Protein AF-A0A140K8K7-F1 (afdb_monomer_lite)

pLDDT: mean 88.29, std 9.6, range [36.78, 96.0]

Foldseek 3Di:
DPPPPDDVLVVVLVVCLVCQVVCLVAQEDEDEPVCDDPVSQVSNCVRHNVNHYYHYFYDPDPDDDDTPPPVVVVVLVVQLCVPVCSVDPPDPDPVVVVVSSVVSVVVVVVVVVVD

Radius of gyration: 16.88 Å; chains: 1; bounding box: 40×45×39 Å

Secondary structure (DSSP, 8-state):
--TT-S-HHHHHHHHHHHHGGG-TT--EEEEEGGG-SHHHHHHHHHHS-TTPEEEEE--SSSS----TTHHHHHHHHHHHHTSGGGSS---SSHHHHHHHHHHHHHHHHHHHH--

Sequence (115 aa):
MTEANGSERLGAVVVLHEAVEKLSKLKVVWVDQDYSGENFARAVKQVCSDSVQVEVIERQSKNFEILPKRWIVERTFGWLNRFRRLSKDYELDTDMSTAMIYGSLIRLMTRRFTA

Structure (mmCIF, N/CA/C/O backbone):
data_AF-A0A140K8K7-F1
#
_entry.id   AF-A0A140K8K7-F1
#
loop_
_atom_site.group_PDB
_atom_site.id
_atom_site.type_symbol
_atom_site.label_atom_id
_atom_site.label_alt_id
_atom_site.label_comp_id
_atom_site.label_asym_id
_atom_site.label_entity_id
_atom_site.label_seq_id
_atom_site.pdbx_PDB_ins_code
_atom_site.Cartn_x
_atom_site.Cartn_y
_atom_site.Cartn_z
_atom_site.occupancy
_atom_site.B_iso_or_equiv
_atom_site.auth_seq_id
_atom_site.auth_comp_id
_atom_site.auth_asym_id
_atom_site.auth_atom_id
_atom_site.pdbx_PDB_model_num
ATOM 1 N N . MET A 1 1 ? 8.383 21.439 -13.972 1.00 36.78 1 MET A N 1
ATOM 2 C CA . MET A 1 1 ? 7.445 21.428 -12.829 1.00 36.78 1 MET A CA 1
ATOM 3 C C . MET A 1 1 ? 8.071 20.518 -11.794 1.00 36.78 1 MET A C 1
ATOM 5 O O . MET A 1 1 ? 8.427 19.410 -12.155 1.00 36.78 1 MET A O 1
ATOM 9 N N . THR A 1 2 ? 8.348 20.996 -10.584 1.00 38.53 2 THR A N 1
ATOM 10 C CA . THR A 1 2 ? 9.015 20.185 -9.555 1.00 38.53 2 THR A CA 1
ATOM 11 C C . THR A 1 2 ? 8.037 19.105 -9.091 1.00 38.53 2 THR A C 1
ATOM 13 O O . THR A 1 2 ? 7.003 19.429 -8.514 1.00 38.53 2 THR A O 1
ATOM 16 N N . GLU A 1 3 ? 8.328 17.839 -9.378 1.00 52.34 3 GLU A N 1
ATOM 17 C CA . GLU A 1 3 ? 7.420 16.690 -9.187 1.00 52.34 3 GLU A CA 1
ATOM 18 C C . GLU A 1 3 ? 7.103 16.374 -7.709 1.00 52.34 3 GLU A C 1
ATOM 20 O O . GLU A 1 3 ? 6.255 15.543 -7.408 1.00 52.34 3 GLU A O 1
ATOM 25 N N . ALA A 1 4 ? 7.717 17.098 -6.771 1.00 54.38 4 ALA A N 1
ATOM 26 C CA . ALA A 1 4 ? 7.571 16.923 -5.327 1.00 54.38 4 ALA A CA 1
ATOM 27 C C . ALA A 1 4 ? 6.581 17.908 -4.660 1.00 54.38 4 ALA A C 1
ATOM 29 O O . ALA A 1 4 ? 6.758 18.250 -3.495 1.00 54.38 4 ALA A O 1
ATOM 30 N N . ASN A 1 5 ? 5.569 18.412 -5.380 1.00 60.94 5 ASN A N 1
ATOM 31 C CA . ASN A 1 5 ? 4.597 19.384 -4.839 1.00 60.94 5 ASN A CA 1
ATOM 32 C C . ASN A 1 5 ? 3.162 18.829 -4.692 1.00 60.94 5 ASN A C 1
ATOM 34 O O . ASN A 1 5 ? 2.200 19.587 -4.578 1.00 60.94 5 ASN A O 1
ATOM 38 N N . GLY A 1 6 ? 2.998 17.505 -4.749 1.00 67.38 6 GLY A N 1
ATOM 39 C CA . GLY A 1 6 ? 1.707 16.838 -4.571 1.00 67.38 6 GLY A CA 1
ATOM 40 C C . GLY A 1 6 ? 1.406 16.543 -3.101 1.00 67.38 6 GLY A C 1
ATOM 41 O O . GLY A 1 6 ? 2.297 16.191 -2.336 1.00 67.38 6 GLY A O 1
ATOM 42 N N . SER A 1 7 ? 0.135 16.641 -2.704 1.00 84.19 7 SER A N 1
ATOM 43 C CA . SER A 1 7 ? -0.306 16.106 -1.409 1.00 84.19 7 SER A CA 1
ATOM 44 C C . SER A 1 7 ? -0.078 14.593 -1.373 1.00 84.19 7 SER A C 1
ATOM 46 O O . SER A 1 7 ? -0.433 13.903 -2.329 1.00 84.19 7 SER A O 1
ATOM 48 N N . GLU A 1 8 ? 0.430 14.057 -0.261 1.00 85.88 8 GLU A N 1
ATOM 49 C CA . GLU A 1 8 ? 0.613 12.607 -0.078 1.00 85.88 8 GLU A CA 1
ATOM 50 C C . GLU A 1 8 ? -0.678 11.812 -0.333 1.00 85.88 8 GLU A C 1
ATOM 52 O O . GLU A 1 8 ? -0.652 10.721 -0.900 1.00 85.88 8 GLU A O 1
ATOM 57 N N . ARG A 1 9 ? -1.838 12.403 -0.014 1.00 88.94 9 ARG A N 1
ATOM 58 C CA . ARG A 1 9 ? -3.157 11.824 -0.300 1.00 88.94 9 ARG A CA 1
ATOM 59 C C . ARG A 1 9 ? -3.403 11.648 -1.797 1.00 88.94 9 ARG A C 1
ATOM 61 O O . ARG A 1 9 ? -3.979 10.644 -2.197 1.00 88.94 9 ARG A O 1
ATOM 68 N N . LEU A 1 10 ? -2.969 12.604 -2.621 1.00 88.75 10 LEU A N 1
ATOM 69 C CA . LEU A 1 10 ? -3.051 12.483 -4.079 1.00 88.75 10 LEU A CA 1
ATOM 70 C C . LEU A 1 10 ? -2.081 11.415 -4.581 1.00 88.75 10 LEU A C 1
ATOM 72 O O . LEU A 1 10 ? -2.479 10.578 -5.385 1.00 88.75 10 LEU A O 1
ATOM 76 N N . GLY A 1 11 ? -0.853 11.394 -4.057 1.00 89.75 11 GLY A N 1
ATOM 77 C CA . GLY A 1 11 ? 0.133 10.363 -4.388 1.00 89.75 11 GLY A CA 1
ATOM 78 C C . GLY A 1 11 ? -0.386 8.950 -4.113 1.00 89.75 11 GLY A C 1
ATOM 79 O O . GLY A 1 11 ? -0.297 8.080 -4.974 1.00 89.75 11 GLY A O 1
ATOM 80 N N . ALA A 1 12 ? -1.026 8.733 -2.962 1.00 90.81 12 ALA A N 1
ATOM 81 C CA . ALA A 1 12 ? -1.634 7.446 -2.627 1.00 90.81 12 ALA A CA 1
ATOM 82 C C . ALA A 1 12 ? -2.738 7.029 -3.616 1.00 90.81 12 ALA A C 1
ATOM 84 O O . ALA A 1 12 ? -2.815 5.861 -3.992 1.00 90.81 12 ALA A O 1
ATOM 85 N N . VAL A 1 13 ? -3.569 7.971 -4.075 1.00 92.31 13 VAL A N 1
ATOM 86 C CA . VAL A 1 13 ? -4.607 7.694 -5.083 1.00 92.31 13 VAL A CA 1
ATOM 87 C C . VAL A 1 13 ? -3.984 7.330 -6.435 1.00 92.31 13 VAL A C 1
ATOM 89 O O . VAL A 1 13 ? -4.457 6.396 -7.077 1.00 92.31 13 VAL A O 1
ATOM 92 N N . VAL A 1 14 ? -2.903 8.005 -6.842 1.00 92.75 14 VAL A N 1
ATOM 93 C CA . VAL A 1 14 ? -2.165 7.683 -8.079 1.00 92.75 14 VAL A CA 1
ATOM 94 C C . VAL A 1 14 ? -1.590 6.268 -8.016 1.00 92.75 14 VAL A C 1
ATOM 96 O O . VAL A 1 14 ? -1.822 5.478 -8.927 1.00 92.75 14 VAL A O 1
ATOM 99 N N . VAL A 1 15 ? -0.934 5.905 -6.910 1.00 91.31 15 VAL A N 1
ATOM 100 C CA . VAL A 1 15 ? -0.380 4.552 -6.719 1.00 91.31 15 VAL A CA 1
ATOM 101 C C . VAL A 1 15 ? -1.476 3.485 -6.781 1.00 91.31 15 VAL A C 1
ATOM 103 O O . VAL A 1 15 ? -1.294 2.437 -7.401 1.00 91.31 15 VAL A O 1
ATOM 106 N N . LEU A 1 16 ? -2.633 3.737 -6.161 1.00 92.25 16 LEU A N 1
ATOM 107 C CA . LEU A 1 16 ? -3.769 2.816 -6.227 1.00 92.25 16 LEU A CA 1
ATOM 108 C C . LEU A 1 16 ? -4.320 2.684 -7.648 1.00 92.25 16 LEU A C 1
ATOM 110 O O . LEU A 1 16 ? -4.662 1.577 -8.053 1.00 92.25 16 LEU A O 1
ATOM 114 N N . HIS A 1 17 ? -4.368 3.781 -8.404 1.00 92.81 17 HIS A N 1
ATOM 115 C CA . HIS A 1 17 ? -4.828 3.783 -9.789 1.00 92.81 17 HIS A CA 1
A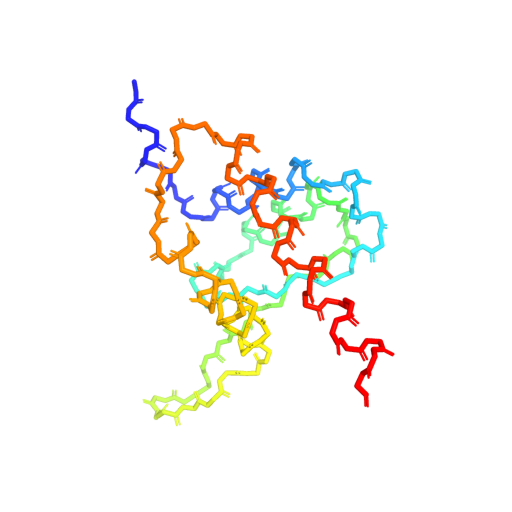TOM 116 C C . HIS A 1 17 ? -3.901 2.971 -10.694 1.00 92.81 17 HIS A C 1
ATOM 118 O O . HIS A 1 17 ? -4.369 2.132 -11.456 1.00 92.81 17 HIS A O 1
ATOM 124 N N . GLU A 1 18 ? -2.586 3.141 -10.565 1.00 91.50 18 GLU A N 1
ATOM 125 C CA . GLU A 1 18 ? -1.604 2.357 -11.326 1.00 91.50 18 GLU A CA 1
ATOM 126 C C . GLU A 1 18 ? -1.615 0.865 -10.958 1.00 91.50 18 GLU A C 1
ATOM 128 O O . GLU A 1 18 ? -1.316 0.003 -11.785 1.00 91.50 18 GLU A O 1
ATOM 133 N N . ALA A 1 19 ? -1.969 0.537 -9.714 1.00 90.38 19 ALA A N 1
ATOM 134 C CA . ALA A 1 19 ? -1.995 -0.836 -9.225 1.00 90.38 19 ALA A CA 1
ATOM 135 C C . ALA A 1 19 ? -3.364 -1.525 -9.355 1.00 90.38 19 ALA A C 1
ATOM 137 O O . ALA A 1 19 ? -3.448 -2.727 -9.082 1.00 90.38 19 ALA A O 1
ATOM 138 N N . VAL A 1 20 ? -4.426 -0.815 -9.753 1.00 89.44 20 VAL A N 1
ATOM 139 C CA . VAL A 1 20 ? -5.813 -1.295 -9.621 1.00 89.44 20 VAL A CA 1
ATOM 140 C C . VAL A 1 20 ? -6.055 -2.630 -10.323 1.00 89.44 20 VAL A C 1
ATOM 142 O O . VAL A 1 20 ? -6.673 -3.530 -9.751 1.00 89.44 20 VAL A O 1
ATOM 145 N N . GLU A 1 21 ? -5.478 -2.820 -11.512 1.00 89.19 21 GLU A N 1
ATOM 146 C CA . GLU A 1 21 ? -5.621 -4.056 -12.289 1.00 89.19 21 GLU A CA 1
ATOM 147 C C . GLU A 1 21 ? -5.063 -5.279 -11.544 1.00 89.19 21 GLU A C 1
ATOM 149 O O . GLU A 1 21 ? -5.587 -6.390 -11.649 1.00 89.19 21 GLU A O 1
ATOM 154 N N . LYS A 1 22 ? -4.024 -5.075 -10.726 1.00 89.44 22 LYS A N 1
ATOM 155 C CA . LYS A 1 22 ? -3.390 -6.120 -9.907 1.00 89.44 22 LYS A CA 1
ATOM 156 C C . LYS A 1 22 ? -4.122 -6.346 -8.578 1.00 89.44 22 LYS A C 1
ATOM 158 O O . LYS A 1 22 ? -3.851 -7.331 -7.891 1.00 89.44 22 LYS A O 1
ATOM 163 N N . LEU A 1 23 ? -5.051 -5.463 -8.212 1.00 87.44 23 LEU A N 1
ATOM 164 C CA . LEU A 1 23 ? -5.725 -5.405 -6.913 1.00 87.44 23 LEU A CA 1
ATOM 165 C C . LEU A 1 23 ? -7.207 -5.818 -6.983 1.00 87.44 23 LEU A C 1
ATOM 167 O O . LEU A 1 23 ? -8.015 -5.398 -6.161 1.00 87.44 23 LEU A O 1
ATOM 171 N N . SER A 1 24 ? -7.570 -6.727 -7.892 1.00 86.94 24 SER A N 1
ATOM 172 C CA . SER A 1 24 ? -8.958 -7.198 -8.090 1.00 86.94 24 SER A CA 1
ATOM 173 C C . SER A 1 24 ? -9.631 -7.824 -6.857 1.00 86.94 24 SER A C 1
ATOM 175 O O . SER A 1 24 ? -10.855 -7.893 -6.780 1.00 86.94 24 SER A O 1
ATOM 177 N N . LYS A 1 25 ? -8.846 -8.294 -5.878 1.00 90.44 25 LYS A N 1
ATOM 178 C CA . LYS A 1 25 ? -9.333 -8.878 -4.612 1.00 90.44 25 LYS A CA 1
ATOM 179 C C . LYS A 1 25 ? -9.201 -7.931 -3.417 1.00 90.44 25 LYS A C 1
ATOM 181 O O . LYS A 1 25 ? -9.378 -8.369 -2.278 1.00 90.44 25 LYS A O 1
ATOM 186 N N . LEU A 1 26 ? -8.843 -6.670 -3.650 1.00 92.25 26 LEU A N 1
ATOM 187 C CA . LEU A 1 26 ? -8.687 -5.683 -2.591 1.00 92.25 26 LEU A CA 1
ATOM 188 C C . LEU A 1 26 ? -10.032 -5.442 -1.899 1.00 92.25 26 LEU A C 1
ATOM 190 O O . LEU A 1 26 ? -11.049 -5.207 -2.543 1.00 92.25 26 LEU A O 1
ATOM 194 N N . LYS A 1 27 ? -10.025 -5.517 -0.567 1.00 93.38 27 LYS A N 1
ATOM 195 C CA . LYS A 1 27 ? -11.210 -5.273 0.272 1.00 93.38 27 LYS A CA 1
ATOM 196 C C . LYS A 1 27 ? -11.006 -4.135 1.254 1.00 93.38 27 LYS A C 1
ATOM 198 O O . LYS A 1 27 ? -11.946 -3.404 1.530 1.00 93.38 27 LYS A O 1
ATOM 203 N N . VAL A 1 28 ? -9.796 -4.007 1.787 1.00 93.50 28 VAL A N 1
ATOM 204 C CA . VAL A 1 28 ? -9.472 -3.050 2.842 1.00 93.50 28 VAL A CA 1
ATOM 205 C C . VAL A 1 28 ? -8.150 -2.378 2.509 1.00 93.50 28 VAL A C 1
ATOM 207 O O . VAL A 1 28 ? -7.190 -3.055 2.138 1.00 93.50 28 VAL A O 1
ATOM 210 N N . VAL A 1 29 ? -8.110 -1.058 2.656 1.00 93.00 29 VAL A N 1
ATOM 211 C CA . VAL A 1 29 ? -6.901 -0.239 2.598 1.00 93.00 29 VAL A CA 1
ATOM 212 C C . VAL A 1 29 ? -6.704 0.380 3.975 1.00 93.00 29 VAL A C 1
ATOM 214 O O . VAL A 1 29 ? -7.502 1.209 4.409 1.00 93.00 29 VAL A O 1
ATOM 217 N N . TRP A 1 30 ? -5.644 -0.039 4.660 1.00 92.88 30 TRP A N 1
ATOM 218 C CA . TRP A 1 30 ? -5.226 0.570 5.918 1.00 92.88 30 TRP A CA 1
ATOM 219 C C . TRP A 1 30 ? -4.389 1.810 5.648 1.00 92.88 30 TRP A C 1
ATOM 221 O O . TRP A 1 30 ? -3.439 1.746 4.867 1.00 92.88 30 TRP A O 1
ATOM 231 N N . VAL A 1 31 ? -4.712 2.910 6.318 1.00 92.12 31 VAL A N 1
ATOM 232 C CA . VAL A 1 31 ? -3.990 4.176 6.178 1.00 92.12 31 VAL A CA 1
ATOM 233 C C . VAL A 1 31 ? -3.688 4.801 7.532 1.00 92.12 31 VAL A C 1
ATOM 235 O O . VAL A 1 31 ? -4.403 4.558 8.496 1.00 92.12 31 VAL A O 1
ATOM 238 N N . ASP A 1 32 ? -2.635 5.610 7.610 1.00 89.88 32 ASP A N 1
ATOM 239 C CA . ASP A 1 32 ? -2.332 6.390 8.814 1.00 89.88 32 ASP A CA 1
ATOM 240 C C . ASP A 1 32 ? -3.347 7.539 9.004 1.00 89.88 32 ASP A C 1
ATOM 242 O O . ASP A 1 32 ? -4.057 7.936 8.076 1.00 89.88 32 ASP A O 1
ATOM 246 N N . GLN A 1 33 ? -3.385 8.112 10.211 1.00 87.75 33 GLN A N 1
ATOM 247 C CA . GLN A 1 33 ? -4.295 9.200 10.602 1.00 87.75 33 GLN A CA 1
ATOM 248 C C . GLN A 1 33 ? -4.283 10.414 9.651 1.00 87.75 33 GLN A C 1
ATOM 250 O O . GLN A 1 33 ? -5.321 11.046 9.434 1.00 87.75 33 GLN A O 1
ATOM 255 N N . ASP A 1 34 ? -3.147 10.707 9.018 1.00 86.31 34 ASP A N 1
ATOM 256 C CA . ASP A 1 34 ? -3.002 11.830 8.084 1.00 86.31 34 ASP A CA 1
ATOM 257 C C . ASP A 1 34 ? -3.768 11.636 6.763 1.00 86.31 34 ASP A C 1
ATOM 259 O O . ASP A 1 34 ? -4.019 12.604 6.040 1.00 86.31 34 ASP A O 1
ATOM 263 N N . TYR A 1 35 ? -4.232 10.420 6.471 1.00 88.19 35 TYR A N 1
ATOM 264 C CA . TYR A 1 35 ? -5.097 10.094 5.330 1.00 88.19 35 TYR A CA 1
ATOM 265 C C . TYR A 1 35 ? -6.590 10.095 5.694 1.00 88.19 35 TYR A C 1
ATOM 267 O O . TYR A 1 35 ? -7.432 9.689 4.891 1.00 88.19 35 TYR A O 1
ATOM 275 N N . SER A 1 36 ? -6.938 10.564 6.894 1.00 83.56 36 SER A N 1
ATOM 276 C CA . SER A 1 36 ? -8.329 10.725 7.314 1.00 83.56 36 SER A CA 1
ATOM 277 C C . SER A 1 36 ? -9.102 11.713 6.427 1.00 83.56 36 SER A C 1
ATOM 279 O O . SER A 1 36 ? -8.561 12.679 5.875 1.00 83.56 36 SER A O 1
ATOM 281 N N . GLY A 1 37 ? -10.408 11.466 6.300 1.00 85.38 37 GLY A N 1
ATOM 282 C CA . GLY A 1 37 ? -11.347 12.334 5.594 1.00 85.38 37 GLY A CA 1
ATOM 283 C C . GLY A 1 37 ? -12.168 11.613 4.527 1.00 85.38 37 GLY A C 1
ATOM 284 O O . GLY A 1 37 ? -11.685 10.743 3.802 1.00 85.38 37 GLY A O 1
ATOM 285 N N . GLU A 1 38 ? -13.427 12.027 4.397 1.00 86.56 38 GLU A N 1
ATOM 286 C CA . GLU A 1 38 ? -14.384 11.409 3.474 1.00 86.56 38 GLU A CA 1
ATOM 287 C C . GLU A 1 38 ? -13.949 11.533 2.006 1.00 86.56 38 GLU A C 1
ATOM 289 O O . GLU A 1 38 ? -14.139 10.610 1.218 1.00 86.56 38 GLU A O 1
ATOM 294 N N . ASN A 1 39 ? -13.297 12.642 1.648 1.00 90.88 39 ASN A N 1
ATOM 295 C CA . ASN A 1 39 ? -12.809 12.876 0.288 1.00 90.88 39 ASN A CA 1
ATOM 296 C C . ASN A 1 39 ? -11.764 11.840 -0.143 1.00 90.88 39 ASN A C 1
ATOM 298 O O . ASN A 1 39 ? -11.819 11.361 -1.274 1.00 90.88 39 ASN A O 1
ATOM 302 N N . PHE A 1 40 ? -10.838 11.467 0.749 1.00 91.00 40 PHE A N 1
ATOM 303 C CA . PHE A 1 40 ? -9.830 10.453 0.442 1.00 91.00 40 PHE A CA 1
ATOM 304 C C . PHE A 1 40 ? -10.476 9.071 0.307 1.00 91.00 40 PHE A C 1
ATOM 306 O O . PHE A 1 40 ? -10.261 8.386 -0.688 1.00 91.00 40 PHE A O 1
ATOM 313 N N . ALA A 1 41 ? -11.352 8.699 1.247 1.00 92.31 41 ALA A N 1
ATOM 314 C CA . ALA A 1 41 ? -12.082 7.436 1.172 1.00 92.31 41 ALA A CA 1
ATOM 315 C C . ALA A 1 41 ? -12.927 7.321 -0.110 1.00 92.31 41 ALA A C 1
ATOM 317 O O . ALA A 1 41 ? -12.969 6.260 -0.733 1.00 92.31 41 ALA A O 1
ATOM 318 N N . ARG A 1 42 ? -13.565 8.418 -0.540 1.00 92.81 42 ARG A N 1
ATOM 319 C CA . ARG A 1 42 ? -14.327 8.477 -1.793 1.00 92.81 42 ARG A CA 1
ATOM 320 C C . ARG A 1 42 ? -13.425 8.314 -3.017 1.00 92.81 42 ARG A C 1
ATOM 322 O O . ARG A 1 42 ? -13.776 7.554 -3.912 1.00 92.81 42 ARG A O 1
ATOM 329 N N . ALA A 1 43 ? -12.260 8.963 -3.033 1.00 92.94 43 ALA A N 1
ATOM 330 C CA . ALA A 1 43 ? -11.289 8.817 -4.116 1.00 92.94 43 ALA A CA 1
ATOM 331 C C . ALA A 1 43 ? -10.777 7.371 -4.240 1.00 92.94 43 ALA A C 1
ATOM 333 O O . ALA A 1 43 ? -10.730 6.830 -5.341 1.00 92.94 43 ALA A O 1
ATOM 334 N N . VAL A 1 44 ? -10.474 6.708 -3.117 1.00 93.00 44 VAL A N 1
ATOM 335 C CA . VAL A 1 44 ? -10.062 5.293 -3.112 1.00 93.00 44 VAL A CA 1
ATOM 336 C C . VAL A 1 44 ? -11.164 4.385 -3.661 1.00 93.00 44 VAL A C 1
ATOM 338 O O . VAL A 1 44 ? -10.878 3.500 -4.464 1.00 93.00 44 VAL A O 1
ATOM 341 N N . LYS A 1 45 ? -12.425 4.607 -3.271 1.00 92.75 45 LYS A N 1
ATOM 342 C CA . LYS A 1 45 ? -13.562 3.835 -3.799 1.00 92.75 45 LYS A CA 1
ATOM 343 C C . LYS A 1 45 ? -13.753 4.033 -5.298 1.00 92.75 45 LYS A C 1
ATOM 345 O O . LYS A 1 45 ? -13.948 3.055 -6.009 1.00 92.75 45 LYS A O 1
ATOM 350 N N . GLN A 1 46 ? -13.629 5.273 -5.772 1.00 92.25 46 GLN A N 1
ATOM 351 C CA . GLN A 1 46 ? -13.751 5.602 -7.191 1.00 92.25 46 GLN A CA 1
ATOM 352 C C . GLN A 1 46 ? -12.654 4.946 -8.037 1.00 92.25 46 GLN A C 1
ATOM 354 O O . GLN A 1 46 ? -12.925 4.516 -9.154 1.00 92.25 46 GLN A O 1
ATOM 359 N N . VAL A 1 47 ? -11.427 4.883 -7.517 1.00 92.06 47 VAL A N 1
ATOM 360 C CA . VAL A 1 47 ? -10.300 4.274 -8.229 1.00 92.06 47 VAL A CA 1
ATOM 361 C C . VAL A 1 47 ? -10.350 2.752 -8.176 1.00 92.06 47 VAL A C 1
ATOM 363 O O . VAL A 1 47 ? -10.123 2.113 -9.195 1.00 92.06 47 VAL A O 1
ATOM 366 N N . CYS A 1 48 ? -10.638 2.165 -7.014 1.00 89.94 48 CYS A N 1
ATOM 367 C CA . CYS A 1 48 ? -10.562 0.719 -6.830 1.00 89.94 48 CYS A CA 1
ATOM 368 C C . CYS A 1 48 ? -11.901 0.017 -7.095 1.00 89.94 48 CYS A C 1
ATOM 370 O O . CYS A 1 48 ? -12.016 -0.788 -8.013 1.00 89.94 48 CYS A O 1
ATOM 372 N N . SER A 1 49 ? -12.883 0.252 -6.226 1.00 88.94 49 SER A N 1
ATOM 373 C CA . SER A 1 49 ? -14.251 -0.277 -6.279 1.00 88.94 49 SER A CA 1
ATOM 374 C C . SER A 1 49 ? -15.016 0.229 -5.053 1.00 88.94 49 SER A C 1
ATOM 376 O O . SER A 1 49 ? -14.437 0.377 -3.970 1.00 88.94 49 SER A O 1
ATOM 378 N N . ASP A 1 50 ? -16.334 0.391 -5.173 1.00 88.81 50 ASP A N 1
ATOM 379 C CA . ASP A 1 50 ? -17.218 0.773 -4.063 1.00 88.81 50 ASP A CA 1
ATOM 380 C C . ASP A 1 50 ? -17.191 -0.216 -2.888 1.00 88.81 50 ASP A C 1
ATOM 382 O O . ASP A 1 50 ? -17.503 0.152 -1.752 1.00 88.81 50 ASP A O 1
ATOM 386 N N . SER A 1 51 ? -16.783 -1.465 -3.134 1.00 89.62 51 SER A N 1
ATOM 387 C CA . SER A 1 51 ? -16.649 -2.489 -2.096 1.00 89.62 51 SER A CA 1
ATOM 388 C C . SER A 1 51 ? -15.410 -2.322 -1.208 1.00 89.62 51 SER A C 1
ATOM 390 O O . SER A 1 51 ? -15.295 -3.029 -0.206 1.00 89.62 51 SER A O 1
ATOM 392 N N . VAL A 1 52 ? -14.466 -1.445 -1.570 1.00 93.50 52 VAL A N 1
ATOM 393 C CA . VAL A 1 52 ? -13.233 -1.237 -0.801 1.00 93.50 52 VAL A CA 1
ATOM 394 C C . VAL A 1 52 ? -13.498 -0.340 0.406 1.00 93.50 52 VAL A C 1
ATOM 396 O O . VAL A 1 52 ? -14.065 0.750 0.302 1.00 93.50 52 VAL A O 1
ATOM 399 N N . GLN A 1 53 ? -13.055 -0.795 1.574 1.00 93.56 53 GLN A N 1
ATOM 400 C CA . GLN A 1 53 ? -13.108 -0.048 2.823 1.00 93.56 53 GLN A CA 1
ATOM 401 C C . GLN A 1 53 ? -11.762 0.624 3.091 1.00 93.56 53 GLN A C 1
ATOM 403 O O . GLN A 1 53 ? -10.710 0.005 2.943 1.00 93.56 53 GLN A O 1
ATOM 408 N N . VAL A 1 54 ? -11.797 1.893 3.492 1.00 93.62 54 VAL A N 1
ATOM 409 C CA . VAL A 1 54 ? -10.611 2.613 3.966 1.00 93.62 54 VAL A CA 1
ATOM 410 C C . VAL A 1 54 ? -10.678 2.661 5.481 1.00 93.62 54 VAL A C 1
ATOM 412 O O . VAL A 1 54 ? -11.601 3.245 6.046 1.00 93.62 54 VAL A O 1
ATOM 415 N N . GLU A 1 55 ? -9.710 2.024 6.125 1.00 93.56 55 GLU A N 1
ATOM 416 C CA . GLU A 1 55 ? -9.597 1.946 7.576 1.00 93.56 55 GLU A CA 1
ATOM 417 C C . GLU A 1 55 ? -8.436 2.830 8.029 1.00 93.56 55 GLU A C 1
ATOM 419 O O . GLU A 1 55 ? -7.275 2.576 7.697 1.00 93.56 55 GLU A O 1
ATOM 424 N N . VAL A 1 56 ? -8.753 3.875 8.791 1.00 91.69 56 VAL A N 1
ATOM 425 C CA . VAL A 1 56 ? -7.747 4.770 9.365 1.00 91.69 56 VAL A CA 1
ATOM 426 C C . VAL A 1 56 ? -7.228 4.157 10.660 1.00 91.69 56 VAL A C 1
ATOM 428 O O . VAL A 1 56 ? -7.981 3.925 11.604 1.00 91.69 56 VAL A O 1
ATOM 431 N N . ILE A 1 57 ? -5.930 3.893 10.697 1.00 90.19 57 ILE A N 1
ATOM 432 C CA . ILE A 1 57 ? -5.204 3.440 11.873 1.00 90.19 57 ILE A CA 1
ATOM 433 C C . ILE A 1 57 ? -4.696 4.686 12.590 1.00 90.19 57 ILE A C 1
ATOM 435 O O . ILE A 1 57 ? -3.705 5.301 12.195 1.00 90.19 57 ILE A O 1
ATOM 439 N N . GLU A 1 58 ? -5.400 5.063 13.649 1.00 88.31 58 GLU A N 1
ATOM 440 C CA . GLU A 1 58 ? -5.078 6.230 14.463 1.00 88.31 58 GLU A CA 1
ATOM 441 C C . GLU A 1 58 ? -4.789 5.855 15.910 1.00 88.31 58 GLU A C 1
ATOM 443 O O . GLU A 1 58 ? -5.112 4.755 16.369 1.00 88.31 58 GLU A O 1
ATOM 448 N N . ARG A 1 59 ? -4.163 6.797 16.621 1.00 87.12 59 ARG A N 1
ATOM 449 C CA . ARG A 1 59 ? -3.937 6.648 18.052 1.00 87.12 59 ARG A CA 1
ATOM 450 C C . ARG A 1 59 ? -5.193 7.022 18.826 1.00 87.12 59 ARG A C 1
ATOM 452 O O . ARG A 1 59 ? -5.765 8.080 18.576 1.00 87.12 59 ARG A O 1
ATOM 459 N N . GLN A 1 60 ? -5.581 6.207 19.799 1.00 85.56 60 GLN A N 1
ATOM 460 C CA . GLN A 1 60 ? -6.729 6.499 20.664 1.00 85.56 60 GLN A CA 1
ATOM 461 C C . GLN A 1 60 ? -6.351 7.348 21.882 1.00 85.56 60 GLN A C 1
ATOM 463 O O . GLN A 1 60 ? -7.191 8.062 22.430 1.00 85.56 60 GLN A O 1
ATOM 468 N N . SER A 1 61 ? -5.090 7.295 22.316 1.00 87.38 61 SER A N 1
ATOM 469 C CA . SER A 1 61 ? -4.595 8.034 23.474 1.00 87.38 61 SER A CA 1
ATOM 470 C C . SER A 1 61 ? -3.474 9.017 23.120 1.00 87.38 61 SER A C 1
ATOM 472 O O . SER A 1 61 ? -2.796 8.906 22.100 1.00 87.38 61 SER A O 1
ATOM 474 N N . LYS A 1 62 ? -3.252 10.002 24.003 1.00 83.81 62 LYS A N 1
ATOM 475 C CA . LYS A 1 62 ? -2.101 10.924 23.920 1.00 83.81 62 LYS A CA 1
ATOM 476 C C . LYS A 1 62 ? -0.780 10.276 24.354 1.00 83.81 62 LYS A C 1
ATOM 478 O O . LYS A 1 62 ? 0.274 10.887 24.196 1.00 83.81 62 LYS A O 1
ATOM 483 N N . ASN A 1 63 ? -0.839 9.077 24.927 1.00 89.44 63 ASN A N 1
ATOM 484 C CA . ASN A 1 63 ? 0.335 8.345 25.378 1.00 89.44 63 ASN A CA 1
ATOM 485 C C . ASN A 1 63 ? 0.922 7.528 24.222 1.00 89.44 63 ASN A C 1
ATOM 487 O O . ASN A 1 63 ? 0.313 7.377 23.164 1.00 89.44 63 ASN A O 1
ATOM 491 N N . PHE A 1 64 ? 2.132 7.002 24.412 1.00 84.12 64 PHE A N 1
ATOM 492 C CA . PHE A 1 64 ? 2.705 6.091 23.432 1.00 84.12 64 PHE A CA 1
ATOM 493 C C . PHE A 1 64 ? 1.878 4.804 23.366 1.00 84.12 64 PHE A C 1
ATOM 495 O O . PHE A 1 64 ? 1.730 4.099 24.364 1.00 84.12 64 PHE A O 1
ATOM 502 N N . GLU A 1 65 ? 1.392 4.484 22.172 1.00 87.44 65 GLU A N 1
ATOM 503 C CA . GLU A 1 65 ? 0.697 3.239 21.880 1.00 87.44 65 GLU A CA 1
ATOM 504 C C . GLU A 1 65 ? 1.213 2.624 20.582 1.00 87.44 65 GLU A C 1
ATOM 506 O O . GLU A 1 65 ? 1.588 3.316 19.628 1.00 87.44 65 GLU A O 1
ATOM 511 N N . ILE A 1 66 ? 1.253 1.294 20.563 1.00 85.25 66 ILE A N 1
ATOM 512 C CA . ILE A 1 66 ? 1.652 0.537 19.383 1.00 85.25 66 ILE A CA 1
ATOM 513 C C . ILE A 1 66 ? 0.460 0.512 18.435 1.00 85.25 66 ILE A C 1
ATOM 515 O O . ILE A 1 66 ? -0.554 -0.124 18.722 1.00 85.25 66 ILE A O 1
ATOM 519 N N . LEU A 1 67 ? 0.602 1.173 17.287 1.00 88.00 67 LEU A N 1
ATOM 520 C CA . LEU A 1 67 ? -0.427 1.154 16.256 1.00 88.00 67 LEU A CA 1
ATOM 521 C C . LEU A 1 67 ? -0.568 -0.259 15.666 1.00 88.00 67 LEU A C 1
ATOM 523 O O . LEU A 1 67 ? 0.437 -0.873 15.273 1.00 88.00 67 LEU A O 1
ATOM 527 N N . PRO A 1 68 ? -1.797 -0.797 15.571 1.00 84.69 68 PRO A N 1
ATOM 528 C CA . PRO A 1 68 ? -2.017 -2.100 14.965 1.00 84.69 68 PRO A CA 1
ATOM 529 C C . PRO A 1 68 ? -1.592 -2.063 13.491 1.00 84.69 68 PRO A C 1
ATOM 531 O O . PRO A 1 68 ? -1.706 -1.041 12.833 1.00 84.69 68 PRO A O 1
ATOM 534 N N . LYS A 1 69 ? -1.082 -3.179 12.955 1.00 87.56 69 LYS A N 1
ATOM 535 C CA . LYS A 1 69 ? -0.709 -3.376 11.531 1.00 87.56 69 LYS A CA 1
ATOM 536 C C . LYS A 1 69 ? 0.415 -2.493 10.961 1.00 87.56 69 LYS A C 1
ATOM 538 O O . LYS A 1 69 ? 1.039 -2.935 9.999 1.00 87.56 69 LYS A O 1
ATOM 543 N N . ARG A 1 70 ? 0.756 -1.343 11.557 1.00 88.56 70 ARG A N 1
ATOM 544 C CA . ARG A 1 70 ? 1.854 -0.461 11.103 1.00 88.56 70 ARG A CA 1
ATOM 545 C C . ARG A 1 70 ? 3.182 -1.204 10.952 1.00 88.56 70 ARG A C 1
ATOM 547 O O . ARG A 1 70 ? 3.901 -1.023 9.970 1.00 88.56 70 ARG A O 1
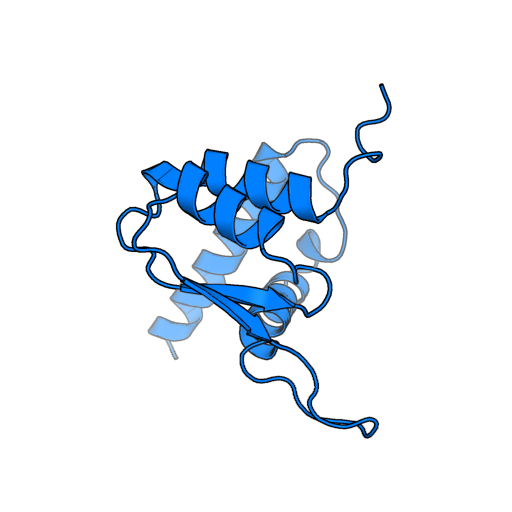ATOM 554 N N . TRP A 1 71 ? 3.443 -2.146 11.862 1.00 90.75 71 TRP A N 1
ATOM 555 C CA . TRP A 1 71 ? 4.640 -2.983 11.820 1.00 90.75 71 TRP A CA 1
ATOM 556 C C . TRP A 1 71 ? 4.793 -3.757 10.504 1.00 90.75 71 TRP A C 1
ATOM 558 O O . TRP A 1 71 ? 5.911 -4.124 10.167 1.00 90.75 71 TRP A O 1
ATOM 568 N N . ILE A 1 72 ? 3.717 -4.047 9.757 1.00 92.12 72 ILE A N 1
ATOM 569 C CA . ILE A 1 72 ? 3.781 -4.814 8.499 1.00 92.12 72 ILE A CA 1
ATOM 570 C C . ILE A 1 72 ? 4.588 -4.043 7.451 1.00 92.12 72 ILE A C 1
ATOM 572 O O . ILE A 1 72 ? 5.481 -4.608 6.810 1.00 92.12 72 ILE A O 1
ATOM 576 N N . VAL A 1 73 ? 4.303 -2.747 7.316 1.00 90.88 73 VAL A N 1
ATOM 577 C CA . VAL A 1 73 ? 4.989 -1.852 6.380 1.00 90.88 73 VAL A CA 1
ATOM 578 C C . VAL A 1 73 ? 6.429 -1.634 6.839 1.00 90.88 73 VAL A C 1
ATOM 580 O O . VAL A 1 73 ? 7.368 -1.893 6.086 1.00 90.88 73 VAL A O 1
ATOM 583 N N . GLU A 1 74 ? 6.617 -1.280 8.112 1.00 91.94 74 GLU A N 1
ATOM 584 C CA . GLU A 1 74 ? 7.944 -1.055 8.699 1.00 91.94 74 GLU A CA 1
ATOM 585 C C . GLU A 1 74 ? 8.837 -2.298 8.605 1.00 91.94 74 GLU A C 1
ATOM 587 O O . GLU A 1 74 ? 10.019 -2.201 8.284 1.00 91.94 74 GLU A O 1
ATOM 592 N N . ARG A 1 75 ? 8.275 -3.494 8.808 1.00 93.44 75 ARG A N 1
ATOM 593 C CA . ARG A 1 75 ? 9.000 -4.761 8.669 1.00 93.44 75 ARG A CA 1
ATOM 594 C C . ARG A 1 75 ? 9.437 -5.006 7.229 1.00 93.44 75 ARG A C 1
ATOM 596 O O . ARG A 1 75 ? 10.539 -5.512 7.021 1.00 93.44 75 ARG A O 1
ATOM 603 N N . THR A 1 76 ? 8.602 -4.653 6.253 1.00 93.25 76 THR A N 1
ATOM 604 C CA . THR A 1 76 ? 8.944 -4.786 4.832 1.00 93.25 76 THR A CA 1
ATOM 605 C C . THR A 1 76 ? 10.149 -3.910 4.503 1.00 93.25 76 THR A C 1
ATOM 607 O O . THR A 1 76 ? 11.154 -4.430 4.019 1.00 93.25 76 THR A O 1
ATOM 610 N N . PHE A 1 77 ? 10.124 -2.632 4.890 1.00 91.19 77 PHE A N 1
ATOM 611 C CA . PHE A 1 77 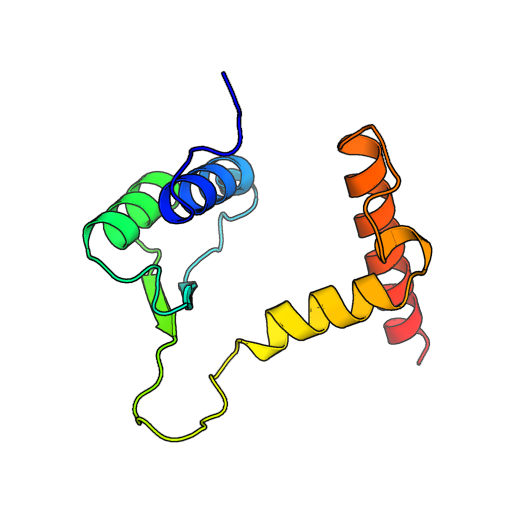? 11.287 -1.746 4.761 1.00 91.19 77 PHE A CA 1
ATOM 612 C C . PHE A 1 77 ? 12.493 -2.229 5.568 1.00 91.19 77 PHE A C 1
ATOM 614 O O . PHE A 1 77 ? 13.623 -2.160 5.094 1.00 91.19 77 PHE A O 1
ATOM 621 N N . GLY A 1 78 ? 12.270 -2.801 6.751 1.00 93.06 78 GLY A N 1
ATOM 622 C CA . GLY A 1 78 ? 13.308 -3.447 7.545 1.00 93.06 78 GLY A CA 1
ATOM 623 C C . GLY A 1 78 ? 14.009 -4.571 6.781 1.00 93.06 78 GLY A C 1
ATOM 624 O O . GLY A 1 78 ? 15.233 -4.657 6.823 1.00 93.06 78 GLY A O 1
ATOM 625 N N . TRP A 1 79 ? 13.276 -5.407 6.037 1.00 92.75 79 TRP A N 1
ATOM 626 C CA . TRP A 1 79 ? 13.880 -6.431 5.180 1.00 92.75 79 TRP A CA 1
ATOM 627 C C . TRP A 1 79 ? 14.657 -5.831 4.016 1.00 92.75 79 TRP A C 1
ATOM 629 O O . TRP A 1 79 ? 15.778 -6.282 3.781 1.00 92.75 79 TRP A O 1
ATOM 639 N N . LEU A 1 80 ? 14.106 -4.822 3.335 1.00 93.19 80 LEU A N 1
ATOM 640 C CA . LEU A 1 80 ? 14.789 -4.131 2.236 1.00 93.19 80 LEU A CA 1
ATOM 641 C C . LEU A 1 80 ? 16.105 -3.501 2.719 1.00 93.19 80 LEU A C 1
ATOM 643 O O . LEU A 1 80 ? 17.150 -3.734 2.120 1.00 93.19 80 LEU A O 1
ATOM 647 N N . ASN A 1 81 ? 16.099 -2.845 3.881 1.00 91.25 81 ASN A N 1
ATOM 648 C CA . ASN A 1 81 ? 17.282 -2.227 4.487 1.00 91.25 81 ASN A CA 1
ATOM 649 C C . ASN A 1 81 ? 18.388 -3.223 4.876 1.00 91.25 81 ASN A C 1
ATOM 651 O O . ASN A 1 81 ? 19.548 -2.832 5.002 1.00 91.25 81 ASN A O 1
ATOM 655 N N . ARG A 1 82 ? 18.089 -4.526 5.025 1.00 88.44 82 ARG A N 1
ATOM 656 C CA . ARG A 1 82 ? 19.141 -5.551 5.213 1.00 88.44 82 ARG A CA 1
ATOM 657 C C . ARG A 1 82 ? 19.956 -5.797 3.943 1.00 88.44 82 ARG A C 1
ATOM 659 O O . ARG A 1 82 ? 21.016 -6.422 4.009 1.00 88.44 82 ARG A O 1
ATOM 666 N N . PHE A 1 83 ? 19.484 -5.335 2.791 1.00 90.12 83 PHE A N 1
ATOM 667 C CA . PHE A 1 83 ? 20.240 -5.343 1.551 1.00 90.12 83 PHE A CA 1
ATOM 668 C C . PHE A 1 83 ? 20.959 -4.006 1.426 1.00 90.12 83 PHE A C 1
ATOM 670 O O . PHE A 1 83 ? 20.345 -2.994 1.118 1.00 90.12 83 PHE A O 1
ATOM 677 N N . ARG A 1 84 ? 22.286 -4.013 1.613 1.00 87.25 84 ARG A N 1
ATOM 678 C CA . ARG A 1 84 ? 23.139 -2.809 1.551 1.00 87.25 84 ARG A CA 1
ATOM 679 C C . ARG A 1 84 ? 22.904 -1.948 0.305 1.00 87.25 84 ARG A C 1
ATOM 681 O O . ARG A 1 84 ? 23.115 -0.748 0.346 1.00 87.25 84 ARG A O 1
ATOM 688 N N . ARG A 1 85 ? 22.489 -2.551 -0.811 1.00 87.56 85 ARG A N 1
ATOM 689 C CA . ARG A 1 85 ? 22.217 -1.818 -2.050 1.00 87.56 85 ARG A CA 1
ATOM 690 C C . ARG A 1 85 ? 20.893 -1.042 -2.036 1.00 87.56 85 ARG A C 1
ATOM 692 O O . ARG A 1 85 ? 20.778 -0.085 -2.775 1.00 87.56 85 ARG A O 1
ATOM 699 N N . LEU A 1 86 ? 19.944 -1.411 -1.178 1.00 90.75 86 LEU A N 1
ATOM 700 C CA . LEU A 1 86 ? 18.674 -0.705 -0.984 1.00 90.75 86 LEU A CA 1
ATOM 701 C C . LEU A 1 86 ? 18.706 0.264 0.210 1.00 90.75 86 LEU A C 1
ATOM 703 O O . LEU A 1 86 ? 17.709 0.916 0.486 1.00 90.75 86 LEU A O 1
ATOM 707 N N . SER A 1 87 ? 19.827 0.371 0.941 1.00 86.56 87 SER A N 1
ATOM 708 C CA . SER A 1 87 ? 19.911 1.272 2.103 1.00 86.56 87 SER A CA 1
ATOM 709 C C . SER A 1 87 ? 19.932 2.755 1.722 1.00 86.56 87 SER A C 1
ATOM 711 O O . SER A 1 87 ? 19.759 3.614 2.582 1.00 86.56 87 SER A O 1
ATOM 713 N N . LYS A 1 88 ? 20.235 3.055 0.457 1.00 84.88 88 LYS A N 1
ATOM 714 C 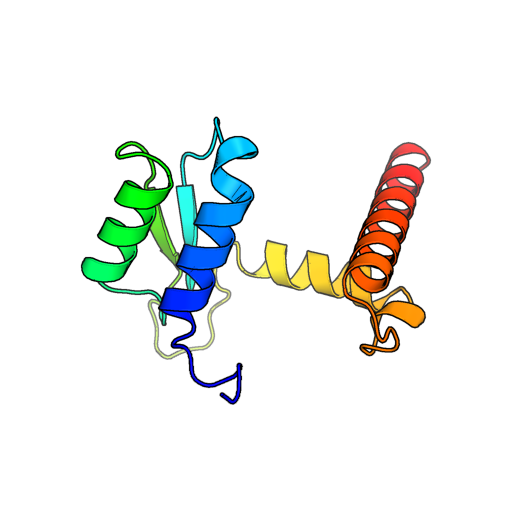CA . LYS A 1 88 ? 20.129 4.376 -0.163 1.00 84.88 88 LYS A CA 1
ATOM 715 C C . LYS A 1 88 ? 19.655 4.178 -1.595 1.00 84.88 88 LYS A C 1
ATOM 717 O O . LYS A 1 88 ? 19.900 3.116 -2.167 1.00 84.88 88 LYS A O 1
ATOM 722 N N . ASP A 1 89 ? 19.030 5.202 -2.156 1.00 83.94 89 ASP A N 1
ATOM 723 C CA . ASP A 1 89 ? 18.700 5.216 -3.574 1.00 83.94 89 ASP A CA 1
ATOM 724 C C . ASP A 1 89 ? 19.982 5.478 -4.372 1.00 83.94 89 ASP A C 1
ATOM 726 O O . ASP A 1 89 ? 20.509 6.591 -4.402 1.00 83.94 89 ASP A O 1
ATOM 730 N N . TYR A 1 90 ? 20.576 4.397 -4.875 1.00 84.69 90 TYR A N 1
ATOM 731 C CA . TYR A 1 90 ? 21.799 4.439 -5.677 1.00 84.69 90 TYR A CA 1
ATOM 732 C C . TYR A 1 90 ? 21.510 4.395 -7.174 1.00 84.69 90 TYR A C 1
ATOM 734 O O . TYR A 1 90 ? 22.405 4.701 -7.963 1.00 84.69 90 TYR A O 1
ATOM 742 N N . GLU A 1 91 ? 20.310 3.965 -7.559 1.00 85.81 91 GLU A N 1
ATOM 743 C CA . GLU A 1 91 ? 19.992 3.724 -8.955 1.00 85.81 91 GLU A CA 1
ATOM 744 C C . GLU A 1 91 ? 19.427 4.997 -9.581 1.00 85.81 91 GLU A C 1
ATOM 746 O O . GLU A 1 91 ? 18.667 5.734 -8.964 1.00 85.81 91 GLU A O 1
ATOM 751 N N . LEU A 1 92 ? 19.836 5.275 -10.817 1.00 86.56 92 LEU A N 1
ATOM 752 C CA . LEU A 1 92 ? 19.389 6.461 -11.554 1.00 86.56 92 LEU A CA 1
ATOM 753 C C . LEU A 1 92 ? 18.078 6.215 -12.311 1.00 86.56 92 LEU A C 1
ATOM 755 O O . LEU A 1 92 ? 17.455 7.163 -12.777 1.00 86.56 92 LEU A O 1
ATOM 759 N N . ASP A 1 93 ? 17.691 4.947 -12.448 1.00 91.12 93 ASP A N 1
ATOM 760 C CA . ASP A 1 93 ? 16.518 4.504 -13.187 1.00 91.12 93 ASP A CA 1
ATOM 761 C C . ASP A 1 93 ? 15.574 3.724 -12.263 1.00 91.12 93 ASP A C 1
ATOM 763 O O . ASP A 1 93 ? 15.981 2.796 -11.552 1.00 91.12 93 ASP A O 1
ATOM 767 N N . THR A 1 94 ? 14.295 4.092 -12.302 1.00 89.38 94 THR A N 1
ATOM 768 C CA . THR A 1 94 ? 13.220 3.473 -11.523 1.00 89.38 94 THR A CA 1
ATOM 769 C C . THR A 1 94 ? 13.041 1.986 -11.829 1.00 89.38 94 THR A C 1
ATOM 771 O O . THR A 1 94 ? 12.710 1.211 -10.923 1.00 89.38 94 THR A O 1
ATOM 774 N N . ASP A 1 95 ? 13.339 1.551 -13.057 1.00 92.69 95 ASP A N 1
ATOM 775 C CA . ASP A 1 95 ? 13.272 0.136 -13.435 1.00 92.69 95 ASP A CA 1
ATOM 776 C C . ASP A 1 95 ? 14.348 -0.682 -12.712 1.00 92.69 95 ASP A C 1
ATOM 778 O O . ASP A 1 95 ? 14.098 -1.796 -12.234 1.00 92.69 95 ASP A O 1
ATOM 782 N N . MET A 1 96 ? 15.540 -0.103 -12.544 1.00 92.62 96 MET A N 1
ATOM 783 C CA . MET A 1 96 ? 16.634 -0.736 -11.812 1.00 92.62 96 MET A CA 1
ATOM 784 C C . MET A 1 96 ? 16.319 -0.822 -10.315 1.00 92.62 96 MET A C 1
ATOM 786 O O . MET A 1 96 ? 16.493 -1.889 -9.714 1.00 92.62 96 MET A O 1
ATOM 790 N N . SER A 1 97 ? 15.782 0.249 -9.722 1.00 91.44 97 SER A N 1
ATOM 791 C CA . SER A 1 97 ? 15.308 0.235 -8.330 1.00 91.44 97 SER A CA 1
ATOM 792 C C . SER A 1 97 ? 14.230 -0.832 -8.113 1.00 91.44 97 SER A C 1
ATOM 794 O O . SER A 1 97 ? 14.296 -1.609 -7.154 1.00 91.44 97 SER A O 1
ATOM 796 N N . THR A 1 98 ? 13.289 -0.955 -9.050 1.00 92.81 98 THR A N 1
ATOM 797 C CA . THR A 1 98 ? 12.230 -1.973 -9.019 1.00 92.81 98 THR A CA 1
ATOM 798 C C . THR A 1 98 ? 12.801 -3.394 -9.084 1.00 92.81 98 THR A C 1
ATOM 800 O O . THR A 1 98 ? 12.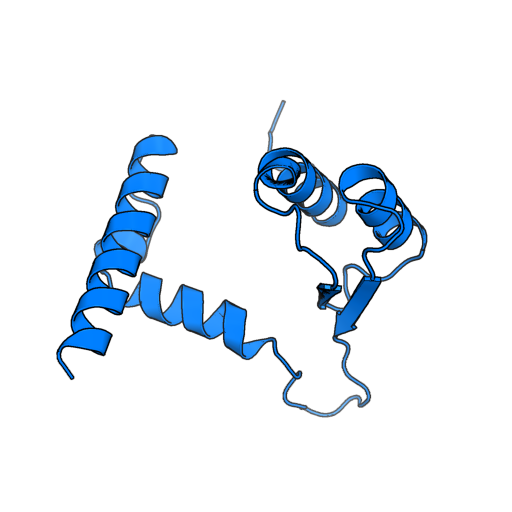448 -4.247 -8.261 1.00 92.81 98 THR A O 1
ATOM 803 N N . ALA A 1 99 ? 13.741 -3.657 -9.997 1.00 94.00 99 ALA A N 1
ATOM 804 C CA . ALA A 1 99 ? 14.406 -4.956 -10.114 1.00 94.00 99 ALA A CA 1
ATOM 805 C C . ALA A 1 99 ? 15.165 -5.339 -8.830 1.00 94.00 99 ALA A C 1
ATOM 807 O O . ALA A 1 99 ? 15.090 -6.486 -8.371 1.00 94.00 99 ALA A O 1
ATOM 808 N N . MET A 1 100 ? 15.847 -4.375 -8.203 1.00 93.69 100 MET A N 1
ATOM 809 C CA . MET A 1 100 ? 16.557 -4.580 -6.939 1.00 93.69 100 MET A CA 1
ATOM 810 C C . MET A 1 100 ? 15.604 -4.920 -5.784 1.00 93.69 100 MET A C 1
ATOM 812 O O . MET A 1 100 ? 15.897 -5.827 -4.992 1.00 93.69 100 MET A O 1
ATOM 816 N N . ILE A 1 101 ? 14.442 -4.260 -5.707 1.00 94.38 101 ILE A N 1
ATOM 817 C CA . ILE A 1 101 ? 13.395 -4.586 -4.728 1.00 94.38 101 ILE A CA 1
ATOM 818 C C . ILE A 1 101 ? 12.895 -6.018 -4.951 1.00 94.38 101 ILE A C 1
ATOM 820 O O . ILE A 1 101 ? 12.905 -6.811 -4.003 1.00 94.38 101 ILE A O 1
ATOM 824 N N . TYR A 1 102 ? 12.544 -6.401 -6.182 1.00 95.00 102 TYR A N 1
ATOM 825 C CA . TYR A 1 102 ? 12.083 -7.764 -6.471 1.00 95.00 102 TYR A CA 1
ATOM 826 C C . TYR A 1 102 ? 13.127 -8.827 -6.119 1.00 95.00 102 TYR A C 1
ATOM 828 O O . TYR A 1 102 ? 12.802 -9.795 -5.428 1.00 95.00 102 TYR A O 1
ATOM 836 N N . GLY A 1 103 ? 14.391 -8.632 -6.504 1.00 94.94 103 GLY A N 1
ATOM 837 C CA . GLY A 1 103 ? 15.471 -9.563 -6.167 1.00 94.94 103 GLY A CA 1
ATOM 838 C C . GLY A 1 103 ? 15.654 -9.738 -4.655 1.00 94.94 103 GLY A C 1
ATOM 839 O O . GLY A 1 103 ? 15.864 -10.854 -4.166 1.00 94.94 103 GLY A O 1
ATOM 840 N N . SER A 1 104 ? 15.511 -8.653 -3.888 1.00 94.25 104 SER A N 1
ATOM 841 C CA . SER A 1 104 ? 15.599 -8.699 -2.427 1.00 94.25 104 SER A CA 1
ATOM 842 C C . SER A 1 104 ? 14.460 -9.509 -1.789 1.00 94.25 104 SER A C 1
ATOM 844 O O . SER A 1 104 ? 14.708 -10.353 -0.919 1.00 94.25 104 SER A O 1
ATOM 846 N N . LEU A 1 105 ? 13.224 -9.327 -2.270 1.00 95.12 105 LEU A N 1
ATOM 847 C CA . LEU A 1 105 ? 12.045 -10.038 -1.779 1.00 95.12 105 LEU A CA 1
ATOM 848 C C . LEU A 1 105 ? 12.056 -11.514 -2.195 1.00 95.12 105 LEU A C 1
ATOM 850 O O . LEU A 1 105 ? 11.721 -12.370 -1.378 1.00 95.12 105 LEU A O 1
ATOM 854 N N . ILE A 1 106 ? 12.524 -11.845 -3.404 1.00 95.62 106 ILE A N 1
ATOM 855 C CA . ILE A 1 106 ? 12.717 -13.237 -3.842 1.00 95.62 106 ILE A CA 1
ATOM 856 C C . ILE A 1 106 ? 13.711 -13.948 -2.919 1.00 95.62 106 ILE A C 1
ATOM 858 O O . ILE A 1 106 ? 13.402 -15.020 -2.404 1.00 95.62 106 IL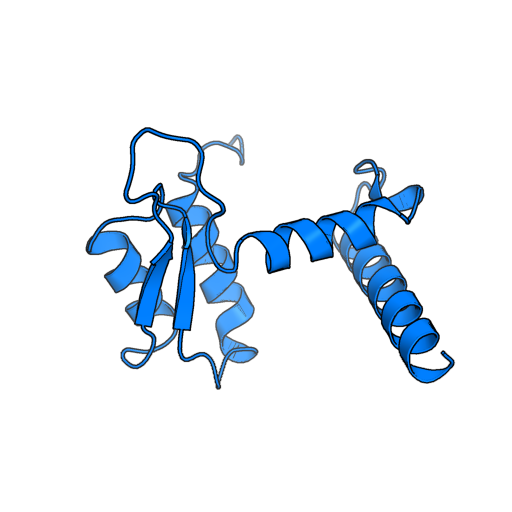E A O 1
ATOM 862 N N . ARG A 1 107 ? 14.869 -13.339 -2.627 1.00 94.19 107 ARG A N 1
ATOM 863 C CA . ARG A 1 107 ? 15.854 -13.918 -1.694 1.00 94.19 107 ARG A CA 1
ATOM 864 C C . ARG A 1 107 ? 15.290 -14.095 -0.281 1.00 94.19 107 ARG A C 1
ATOM 866 O O . ARG A 1 107 ? 15.661 -15.035 0.421 1.00 94.19 107 ARG A O 1
ATOM 873 N N . LEU A 1 108 ? 14.431 -13.181 0.173 1.00 94.25 108 LEU A N 1
ATOM 874 C CA . LEU A 1 108 ? 13.739 -13.327 1.453 1.00 94.25 108 LEU A CA 1
ATOM 875 C C . LEU A 1 108 ? 12.786 -14.529 1.430 1.00 94.25 108 LEU A C 1
ATOM 877 O O . LEU A 1 108 ? 12.785 -15.308 2.381 1.00 94.25 108 LEU A O 1
ATOM 881 N N . MET A 1 109 ? 11.996 -14.682 0.364 1.00 95.44 109 MET A N 1
ATOM 882 C CA . MET A 1 109 ? 11.072 -15.806 0.209 1.00 95.44 109 MET A CA 1
ATOM 883 C C . MET A 1 109 ? 11.816 -17.140 0.135 1.00 95.44 109 MET A C 1
ATOM 885 O O . MET A 1 109 ? 11.465 -18.055 0.873 1.00 95.44 109 MET A O 1
ATOM 889 N N . THR A 1 110 ? 12.888 -17.249 -0.656 1.00 96.00 110 THR A N 1
ATOM 890 C CA . THR A 1 110 ? 13.670 -18.495 -0.753 1.00 96.00 110 THR A CA 1
ATOM 891 C C . THR A 1 110 ? 14.261 -18.905 0.590 1.00 96.00 110 THR A C 1
ATOM 893 O O . THR A 1 110 ? 14.134 -20.060 0.979 1.00 96.00 110 THR A O 1
ATOM 896 N N . ARG A 1 111 ? 14.800 -17.953 1.364 1.00 93.06 111 ARG A N 1
ATOM 897 C CA . ARG A 1 111 ? 15.302 -18.219 2.723 1.00 93.06 111 ARG A CA 1
ATOM 898 C C . ARG A 1 111 ? 14.239 -18.725 3.692 1.00 93.06 111 ARG A C 1
ATOM 900 O O . ARG A 1 111 ? 14.594 -19.415 4.635 1.00 93.06 111 ARG A O 1
ATOM 907 N N . ARG A 1 112 ? 12.970 -18.357 3.499 1.00 94.19 112 ARG A N 1
ATOM 908 C CA . ARG A 1 112 ? 11.857 -18.837 4.334 1.00 94.19 112 ARG A CA 1
ATOM 909 C C . ARG A 1 112 ? 11.386 -20.229 3.961 1.00 94.19 112 ARG A C 1
ATOM 911 O O . ARG A 1 112 ? 10.840 -20.903 4.815 1.00 94.19 112 ARG A O 1
ATOM 918 N N . PHE A 1 113 ? 11.557 -20.628 2.705 1.00 94.81 113 PHE A N 1
ATOM 919 C CA . PHE A 1 113 ? 11.221 -21.981 2.269 1.00 94.81 113 PHE A CA 1
ATOM 920 C C . PHE A 1 113 ? 12.276 -23.008 2.681 1.00 94.81 113 PHE A C 1
ATOM 922 O O . PHE A 1 113 ? 11.956 -24.181 2.819 1.00 94.81 113 PHE A O 1
ATOM 929 N N . THR A 1 114 ? 13.528 -22.581 2.851 1.00 91.56 114 THR A N 1
ATOM 930 C CA . THR A 1 114 ? 14.646 -23.461 3.225 1.00 91.56 114 THR A CA 1
ATOM 931 C C . THR A 1 114 ? 14.950 -23.488 4.725 1.00 91.56 114 THR A C 1
ATOM 933 O O . THR A 1 114 ? 15.879 -24.188 5.120 1.00 91.56 114 THR A O 1
ATOM 936 N N . ALA A 1 115 ? 14.266 -22.668 5.527 1.00 72.06 115 ALA A N 1
ATOM 937 C CA . ALA A 1 115 ? 14.431 -22.588 6.981 1.00 72.06 115 ALA A CA 1
ATOM 938 C C . ALA A 1 115 ? 13.350 -23.414 7.677 1.00 72.06 115 ALA A C 1
ATOM 940 O O . ALA A 1 115 ? 13.695 -24.067 8.684 1.00 72.06 115 ALA A O 1
#